Protein AF-A0A8B6LNG4-F1 (afdb_monomer)

Structure (mmCIF, N/CA/C/O backbone):
data_AF-A0A8B6LNG4-F1
#
_entry.id   AF-A0A8B6LNG4-F1
#
loop_
_atom_site.group_PDB
_atom_site.id
_atom_site.type_symbol
_atom_site.label_atom_id
_atom_site.label_alt_id
_atom_site.label_comp_id
_atom_site.label_asym_id
_atom_site.label_entity_id
_atom_site.label_seq_id
_atom_site.pdbx_PDB_ins_code
_atom_site.Cartn_x
_atom_site.Cartn_y
_atom_site.Cartn_z
_atom_site.occupancy
_atom_site.B_iso_or_equiv
_atom_site.auth_seq_id
_atom_site.auth_comp_id
_atom_site.auth_asym_id
_atom_site.auth_atom_id
_atom_site.pdbx_PDB_model_num
ATOM 1 N N . MET A 1 1 ? 32.744 26.603 6.680 1.00 53.91 1 MET A N 1
ATOM 2 C CA . MET A 1 1 ? 31.750 25.504 6.694 1.00 53.91 1 MET A CA 1
ATOM 3 C C . MET A 1 1 ? 30.673 25.681 5.629 1.00 53.91 1 MET A C 1
ATOM 5 O O . MET A 1 1 ? 30.514 24.752 4.853 1.00 53.91 1 MET A O 1
ATOM 9 N N . LEU A 1 2 ? 30.004 26.839 5.511 1.00 63.53 2 LEU A N 1
ATOM 10 C CA . LEU A 1 2 ? 28.939 27.025 4.505 1.00 63.53 2 LEU A CA 1
ATOM 11 C C . LEU A 1 2 ? 29.388 26.871 3.040 1.00 63.53 2 LEU A C 1
ATOM 13 O O . LEU A 1 2 ? 28.671 26.244 2.278 1.00 63.53 2 LEU A O 1
ATOM 17 N N . GLY A 1 3 ? 30.574 27.357 2.649 1.00 79.69 3 GLY A N 1
ATOM 18 C CA . GLY A 1 3 ? 31.046 27.217 1.258 1.00 79.69 3 GLY A CA 1
ATOM 19 C C . GLY A 1 3 ? 31.195 25.759 0.800 1.00 79.69 3 GLY A C 1
ATOM 20 O O . GLY A 1 3 ? 30.741 25.401 -0.274 1.00 79.69 3 GLY A O 1
ATOM 21 N N . ARG A 1 4 ? 31.719 24.877 1.668 1.00 67.75 4 ARG A N 1
ATOM 22 C CA . ARG A 1 4 ? 31.795 23.432 1.380 1.00 67.75 4 ARG A CA 1
ATOM 23 C C . ARG A 1 4 ? 30.424 22.752 1.371 1.00 67.75 4 ARG A C 1
ATOM 25 O O . ARG A 1 4 ? 30.244 21.778 0.652 1.00 67.75 4 ARG A O 1
ATOM 32 N N . PHE A 1 5 ? 29.485 23.231 2.189 1.00 70.38 5 PHE A N 1
ATOM 33 C CA . PHE A 1 5 ? 28.112 22.731 2.178 1.00 70.38 5 PHE A CA 1
ATOM 34 C C . PHE A 1 5 ? 27.417 23.099 0.864 1.00 70.38 5 PHE A C 1
ATOM 36 O O . PHE A 1 5 ? 26.808 22.224 0.259 1.00 70.38 5 PHE A O 1
ATOM 43 N N . ASP A 1 6 ? 27.574 24.337 0.384 1.00 75.06 6 ASP A N 1
ATOM 44 C CA . ASP A 1 6 ? 27.044 24.755 -0.918 1.00 75.06 6 ASP A CA 1
ATOM 45 C C . ASP A 1 6 ? 27.674 23.937 -2.056 1.00 75.06 6 ASP A C 1
ATOM 47 O O . ASP A 1 6 ? 26.950 23.292 -2.807 1.00 75.06 6 ASP A O 1
ATOM 51 N N . ASP A 1 7 ? 29.004 23.824 -2.117 1.00 77.00 7 ASP A N 1
ATOM 52 C CA . ASP A 1 7 ? 29.684 23.068 -3.182 1.00 77.00 7 ASP A CA 1
ATOM 53 C C . ASP A 1 7 ? 29.241 21.593 -3.262 1.00 77.00 7 ASP A C 1
ATOM 55 O O . ASP A 1 7 ? 29.085 21.042 -4.354 1.00 77.00 7 ASP A O 1
ATOM 59 N N . MET A 1 8 ? 29.005 20.942 -2.116 1.00 71.81 8 MET A N 1
ATOM 60 C CA . MET A 1 8 ? 28.582 19.536 -2.077 1.00 71.81 8 MET A CA 1
ATOM 61 C C . MET A 1 8 ? 27.079 19.353 -2.291 1.00 71.81 8 MET A C 1
ATOM 63 O O . MET A 1 8 ? 26.658 18.423 -2.978 1.00 71.81 8 MET A O 1
ATOM 67 N N . GLN A 1 9 ? 26.255 20.195 -1.667 1.00 67.88 9 GLN A N 1
ATOM 68 C CA . GLN A 1 9 ? 24.808 19.989 -1.628 1.00 67.88 9 GLN A CA 1
ATOM 69 C C . GLN A 1 9 ? 24.098 20.662 -2.795 1.00 67.88 9 GLN A C 1
ATOM 71 O O . GLN A 1 9 ? 23.055 20.174 -3.218 1.00 67.88 9 GLN A O 1
ATOM 76 N N . ARG A 1 10 ? 24.651 21.724 -3.390 1.00 69.44 10 ARG A N 1
ATOM 77 C CA . ARG A 1 10 ? 23.982 22.469 -4.464 1.00 69.44 10 ARG A CA 1
ATOM 78 C C . ARG A 1 10 ? 23.681 21.600 -5.683 1.00 69.44 10 ARG A C 1
ATOM 80 O O . ARG A 1 10 ? 22.609 21.745 -6.257 1.00 69.44 10 ARG A O 1
ATOM 87 N N . HIS A 1 11 ? 24.546 20.658 -6.057 1.00 61.94 11 HIS A N 1
ATOM 88 C CA . HIS A 1 11 ? 24.266 19.727 -7.162 1.00 61.94 11 HIS A CA 1
ATOM 89 C C . HIS A 1 11 ? 23.205 18.673 -6.816 1.00 61.94 11 HIS A C 1
ATOM 91 O O . HIS A 1 11 ? 22.379 18.340 -7.664 1.00 61.94 11 HIS A O 1
ATOM 97 N N . ALA A 1 12 ? 23.191 18.187 -5.573 1.00 59.19 12 ALA A N 1
ATOM 98 C CA . ALA A 1 12 ? 22.160 17.273 -5.085 1.00 59.19 12 ALA A CA 1
ATOM 99 C C . ALA A 1 12 ? 20.793 17.970 -4.946 1.00 59.19 12 ALA A C 1
ATOM 101 O O . ALA A 1 12 ? 19.762 17.370 -5.238 1.00 59.19 12 ALA A O 1
ATOM 102 N N . LEU A 1 13 ? 20.791 19.248 -4.551 1.00 58.47 13 LEU A N 1
ATOM 103 C CA . LEU A 1 13 ? 19.600 20.070 -4.329 1.00 58.47 13 LEU A CA 1
ATOM 104 C C . LEU A 1 13 ? 19.043 20.695 -5.625 1.00 58.47 13 LEU A C 1
ATOM 106 O O . LEU A 1 13 ? 17.839 20.910 -5.717 1.00 58.47 13 LEU A O 1
ATOM 110 N N . ASN A 1 14 ? 19.859 20.920 -6.665 1.00 59.09 14 ASN A N 1
ATOM 111 C CA . ASN A 1 14 ? 19.411 21.374 -7.999 1.00 59.09 14 ASN A CA 1
ATOM 112 C C . ASN A 1 14 ? 18.935 20.205 -8.885 1.00 59.09 14 ASN A C 1
ATOM 114 O O . ASN A 1 14 ? 19.375 20.013 -10.019 1.00 59.09 14 ASN A O 1
ATOM 118 N N . SER A 1 15 ? 18.048 19.378 -8.339 1.00 56.22 15 SER A N 1
ATOM 119 C CA . SER A 1 15 ? 17.856 17.983 -8.736 1.00 56.22 15 SER A CA 1
ATOM 120 C C . SER A 1 15 ? 17.039 17.717 -10.020 1.00 56.22 15 SER A C 1
ATOM 122 O O . SER A 1 15 ? 16.198 16.818 -10.083 1.00 56.22 15 SER A O 1
ATOM 124 N N . PHE A 1 16 ? 17.388 18.363 -11.135 1.00 51.62 16 PHE A N 1
ATOM 125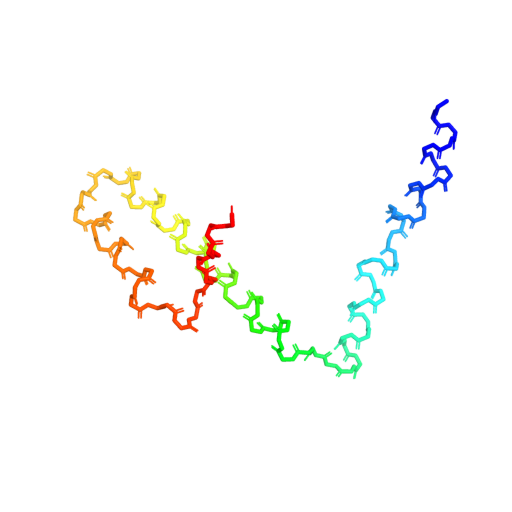 C CA . PHE A 1 16 ? 17.039 17.807 -12.455 1.00 51.62 16 PHE A CA 1
ATOM 126 C C . PHE A 1 16 ? 17.529 16.346 -12.597 1.00 51.62 16 PHE A C 1
ATOM 128 O O . PHE A 1 16 ? 16.934 15.549 -13.317 1.00 51.62 16 PHE A O 1
ATOM 135 N N . VAL A 1 17 ? 18.558 15.963 -11.832 1.00 52.88 17 VAL A N 1
ATOM 136 C CA . VAL A 1 17 ? 19.116 14.605 -11.752 1.00 52.88 17 VAL A CA 1
ATOM 137 C C . VAL A 1 17 ? 18.355 13.676 -10.787 1.00 52.88 17 VAL A C 1
ATOM 139 O O . VAL A 1 17 ? 18.193 12.503 -11.105 1.00 52.88 17 VAL A O 1
ATOM 142 N N . HIS A 1 18 ? 17.858 14.160 -9.640 1.00 52.12 18 HIS A N 1
ATOM 143 C CA . HIS A 1 18 ? 17.239 13.293 -8.617 1.00 52.12 18 HIS A CA 1
ATOM 144 C C . HIS A 1 18 ? 15.719 13.141 -8.809 1.00 52.12 18 HIS A C 1
ATOM 146 O O . HIS A 1 18 ? 15.188 12.050 -8.614 1.00 52.12 18 HIS A O 1
ATOM 152 N N . GLY A 1 19 ? 15.028 14.190 -9.275 1.00 56.59 19 GLY A N 1
ATOM 153 C CA . GLY A 1 19 ? 13.609 14.121 -9.651 1.00 56.59 19 GLY A CA 1
ATOM 154 C C . GLY A 1 19 ? 13.371 13.936 -11.154 1.00 56.59 19 GLY A C 1
ATOM 155 O O . GLY A 1 19 ? 12.492 13.175 -11.554 1.00 56.59 19 GLY A O 1
ATOM 156 N N . GLY A 1 20 ? 14.169 14.602 -11.998 1.00 65.38 20 GLY A N 1
ATOM 157 C CA . GLY A 1 20 ? 13.913 14.702 -13.441 1.00 65.38 20 GLY A CA 1
ATOM 158 C C . GLY A 1 20 ? 14.388 13.503 -14.265 1.00 65.38 20 GLY A C 1
ATOM 159 O O . GLY A 1 20 ? 13.597 12.921 -15.001 1.00 65.38 20 GLY A O 1
ATOM 160 N N . ILE A 1 21 ? 15.652 13.085 -14.138 1.00 71.62 21 ILE A N 1
ATOM 161 C CA . ILE A 1 21 ? 16.223 11.993 -14.956 1.00 71.62 21 ILE A CA 1
ATOM 162 C C . ILE A 1 21 ? 15.484 10.675 -14.747 1.00 71.62 21 ILE A C 1
ATOM 164 O O . ILE A 1 21 ? 15.185 9.979 -15.715 1.00 71.62 21 ILE A O 1
ATOM 168 N N . HIS A 1 22 ? 15.171 10.325 -13.500 1.00 73.19 22 HIS A N 1
ATOM 169 C CA . HIS A 1 22 ? 14.426 9.104 -13.225 1.00 73.19 22 HIS A CA 1
ATOM 170 C C . HIS A 1 22 ? 12.989 9.181 -13.748 1.00 73.19 22 HIS A C 1
ATOM 172 O O . HIS A 1 22 ? 12.501 8.184 -14.266 1.00 73.19 22 HIS A O 1
ATOM 178 N N . ALA A 1 23 ? 12.320 10.335 -13.656 1.00 73.19 23 ALA A N 1
ATOM 179 C CA . ALA A 1 23 ? 10.984 10.514 -14.225 1.00 73.19 23 ALA A CA 1
ATOM 180 C C . ALA A 1 23 ? 10.996 10.420 -15.762 1.00 73.19 23 ALA A C 1
ATOM 182 O O . ALA A 1 23 ? 10.183 9.697 -16.331 1.00 73.19 23 ALA A O 1
ATOM 183 N N . LEU A 1 24 ? 11.955 11.075 -16.423 1.00 78.06 24 LEU A N 1
ATOM 184 C CA . LEU A 1 24 ? 12.121 11.040 -17.880 1.00 78.06 24 LEU A CA 1
ATOM 185 C C . LEU A 1 24 ? 12.478 9.636 -18.384 1.00 78.06 24 LEU A C 1
ATOM 187 O O . LEU A 1 24 ? 11.840 9.146 -19.312 1.00 78.06 24 LEU A O 1
ATOM 191 N N . ARG A 1 25 ? 13.433 8.948 -17.741 1.00 77.75 25 ARG A N 1
ATOM 192 C CA . ARG A 1 25 ? 13.759 7.551 -18.078 1.00 77.75 25 ARG A CA 1
ATOM 193 C C . ARG A 1 25 ? 12.577 6.623 -17.858 1.00 77.75 25 ARG A C 1
ATOM 195 O O . ARG A 1 25 ? 12.311 5.799 -18.712 1.00 77.75 25 ARG A O 1
ATOM 202 N N . ARG A 1 26 ? 11.822 6.772 -16.767 1.00 84.44 26 ARG A N 1
ATOM 203 C CA . ARG A 1 26 ? 10.622 5.947 -16.530 1.00 84.44 26 ARG A CA 1
ATOM 204 C C . ARG A 1 26 ? 9.512 6.216 -17.543 1.00 84.44 26 ARG A C 1
ATOM 206 O O . ARG A 1 26 ? 8.755 5.306 -17.854 1.00 84.44 26 ARG A O 1
ATOM 213 N N . HIS A 1 27 ? 9.411 7.441 -18.059 1.00 81.69 27 HIS A N 1
ATOM 214 C CA . HIS A 1 27 ? 8.474 7.762 -19.133 1.00 81.69 27 HIS A CA 1
ATOM 215 C C . HIS A 1 27 ? 8.839 7.051 -20.444 1.00 81.69 27 HIS A C 1
ATOM 217 O O . HIS A 1 27 ? 7.948 6.602 -21.157 1.00 81.69 27 HIS A O 1
ATOM 223 N N . GLN A 1 28 ? 10.135 6.926 -20.739 1.00 86.75 28 GLN A N 1
ATOM 224 C CA . GLN A 1 28 ? 10.629 6.267 -21.948 1.00 86.75 28 GLN A CA 1
ATOM 225 C C . GLN A 1 28 ? 10.689 4.734 -21.819 1.00 86.75 28 GLN A C 1
ATOM 227 O O . GLN A 1 28 ? 10.223 4.024 -22.705 1.00 86.75 28 GLN A O 1
ATOM 232 N N . ASP A 1 29 ? 11.249 4.234 -20.717 1.00 89.56 29 ASP A N 1
ATOM 233 C CA . ASP A 1 29 ? 11.620 2.827 -20.517 1.00 89.56 29 ASP A CA 1
ATOM 234 C C . ASP A 1 29 ? 10.592 2.055 -19.667 1.00 89.56 29 ASP A C 1
ATOM 236 O O . ASP A 1 29 ? 10.690 0.839 -19.500 1.00 89.56 29 ASP A O 1
ATOM 240 N N . GLY A 1 30 ? 9.601 2.755 -19.108 1.00 87.44 30 GLY A N 1
ATOM 241 C CA . GLY A 1 30 ? 8.655 2.206 -18.143 1.00 87.44 30 GLY A CA 1
ATOM 242 C C . GLY A 1 30 ? 9.214 2.130 -16.718 1.00 87.44 30 GLY A C 1
ATOM 243 O O . GLY A 1 30 ? 10.339 2.533 -16.411 1.00 87.44 30 GLY A O 1
ATOM 244 N N . PHE A 1 31 ? 8.390 1.623 -15.801 1.00 87.38 31 PHE A N 1
ATOM 245 C CA . PHE A 1 31 ? 8.771 1.444 -14.402 1.00 87.38 31 PHE A CA 1
ATOM 246 C C . PHE A 1 31 ? 9.212 -0.004 -14.155 1.00 87.38 31 PHE A C 1
ATOM 248 O O . PHE A 1 31 ? 8.508 -0.924 -14.576 1.00 87.38 31 PHE A O 1
ATOM 255 N N . PRO A 1 32 ? 10.318 -0.238 -13.421 1.00 90.50 32 PRO A N 1
ATOM 256 C CA . PRO A 1 32 ? 10.640 -1.572 -12.928 1.00 90.50 32 PRO A CA 1
ATOM 257 C C . PRO A 1 32 ? 9.472 -2.136 -12.113 1.00 90.50 32 PRO A C 1
ATOM 259 O O . PRO A 1 32 ? 8.931 -1.435 -11.257 1.00 90.50 32 PRO A O 1
ATOM 262 N N . VAL A 1 33 ? 9.104 -3.397 -12.345 1.00 91.81 33 VAL A N 1
ATOM 263 C CA . VAL A 1 33 ? 7.949 -4.040 -11.687 1.00 91.81 33 VAL A CA 1
ATOM 264 C C . VAL A 1 33 ? 8.054 -3.952 -10.165 1.00 91.81 33 VAL A C 1
ATOM 266 O O . VAL A 1 33 ? 7.088 -3.594 -9.500 1.00 91.81 33 VAL A O 1
ATOM 269 N N . GLN A 1 34 ? 9.251 -4.178 -9.624 1.00 90.25 34 GLN A N 1
ATOM 270 C CA . GLN A 1 34 ? 9.525 -4.108 -8.189 1.00 90.25 34 GLN A CA 1
ATOM 271 C C . GLN A 1 34 ? 9.248 -2.710 -7.626 1.00 90.25 34 GLN A C 1
ATOM 273 O O . GLN A 1 34 ? 8.710 -2.584 -6.533 1.00 90.25 34 GLN A O 1
ATOM 278 N N . LEU A 1 35 ? 9.567 -1.655 -8.384 1.00 88.50 35 LEU A N 1
ATOM 279 C CA . LEU A 1 35 ? 9.311 -0.280 -7.963 1.00 88.50 35 LEU A CA 1
ATOM 280 C C . LEU A 1 35 ? 7.809 0.024 -7.938 1.00 88.50 35 LEU A C 1
ATOM 282 O O . LEU A 1 35 ? 7.336 0.683 -7.017 1.00 88.50 35 LEU A O 1
ATOM 286 N N . VAL A 1 36 ? 7.063 -0.444 -8.943 1.00 91.50 36 VAL A N 1
ATOM 287 C CA . VAL A 1 36 ? 5.601 -0.278 -8.986 1.00 91.50 36 VAL A CA 1
ATOM 288 C C . VAL A 1 36 ? 4.950 -1.024 -7.827 1.00 91.50 36 VAL A C 1
ATOM 290 O O . VAL A 1 36 ? 4.105 -0.460 -7.140 1.00 91.50 36 VAL A O 1
ATOM 293 N N . GLN A 1 37 ? 5.381 -2.259 -7.577 1.00 92.69 37 GLN A N 1
ATOM 294 C CA . GLN A 1 37 ? 4.894 -3.067 -6.467 1.00 92.69 37 GLN A CA 1
ATOM 295 C C . GLN A 1 37 ? 5.149 -2.377 -5.121 1.00 92.69 37 GLN A C 1
ATOM 297 O O . GLN A 1 37 ? 4.207 -2.155 -4.365 1.00 92.69 37 GLN A O 1
ATOM 302 N N . GLN A 1 38 ? 6.383 -1.932 -4.870 1.00 90.44 38 GLN A N 1
ATOM 303 C CA . GLN A 1 38 ? 6.726 -1.187 -3.656 1.00 90.44 38 GLN A CA 1
ATOM 304 C C . GLN A 1 38 ? 5.893 0.088 -3.501 1.00 90.44 38 GLN A C 1
ATOM 306 O O . GLN A 1 38 ? 5.456 0.411 -2.398 1.00 90.44 38 GLN A O 1
ATOM 311 N N . LEU A 1 39 ? 5.659 0.819 -4.596 1.00 91.00 39 LEU A N 1
ATOM 312 C CA . LEU A 1 39 ? 4.854 2.038 -4.574 1.00 91.00 39 LEU A CA 1
ATOM 313 C C . LEU A 1 39 ? 3.402 1.746 -4.167 1.00 91.00 39 LEU A C 1
ATOM 315 O O . LEU A 1 39 ? 2.844 2.477 -3.348 1.00 91.00 39 LEU A O 1
ATOM 319 N N . ILE A 1 40 ? 2.809 0.682 -4.713 1.00 94.00 40 ILE A N 1
ATOM 320 C CA . ILE A 1 40 ? 1.445 0.249 -4.381 1.00 94.00 40 ILE A CA 1
ATOM 321 C C . ILE A 1 40 ? 1.370 -0.193 -2.915 1.00 94.00 40 ILE A C 1
ATOM 323 O O . ILE A 1 40 ? 0.516 0.300 -2.180 1.00 94.00 40 ILE A O 1
ATOM 327 N N . GLU A 1 41 ? 2.290 -1.048 -2.468 1.00 93.44 41 GLU A N 1
ATOM 328 C CA . GLU A 1 41 ? 2.353 -1.526 -1.081 1.00 93.44 41 GLU A CA 1
ATOM 329 C C . GLU A 1 41 ? 2.492 -0.366 -0.083 1.00 93.44 41 GLU A C 1
ATOM 331 O O . GLU A 1 41 ? 1.769 -0.306 0.915 1.00 93.44 41 GLU A O 1
ATOM 336 N N . CYS A 1 42 ? 3.368 0.602 -0.376 1.00 91.81 42 CYS A N 1
ATOM 337 C CA . CYS A 1 42 ? 3.538 1.800 0.449 1.00 91.81 42 CYS A CA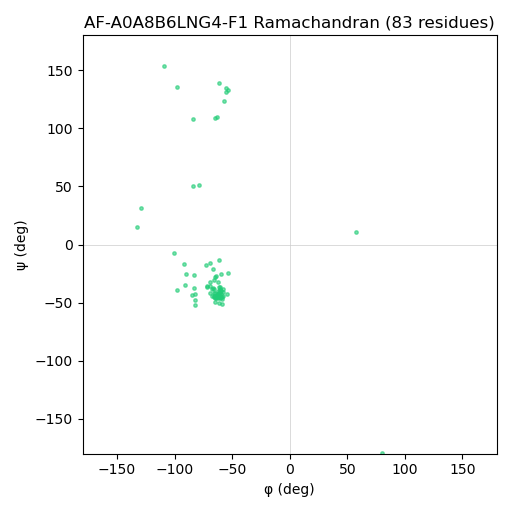 1
ATOM 338 C C . CYS A 1 42 ? 2.275 2.671 0.459 1.00 91.81 42 CYS A C 1
ATOM 340 O O . CYS A 1 42 ? 1.877 3.171 1.513 1.00 91.81 42 CYS A O 1
ATOM 342 N N . SER A 1 43 ? 1.620 2.844 -0.694 1.00 94.44 43 SER A N 1
ATOM 343 C CA . SER A 1 43 ? 0.358 3.583 -0.793 1.00 94.44 43 SER A CA 1
ATOM 344 C C . SER A 1 43 ? -0.737 2.937 0.063 1.00 94.44 43 SER A C 1
ATOM 346 O O . SER A 1 43 ? -1.412 3.628 0.829 1.00 94.44 43 SER A O 1
ATOM 348 N N . ASN A 1 44 ? -0.879 1.613 -0.003 1.00 94.56 44 ASN A N 1
ATOM 349 C CA . ASN A 1 44 ? -1.822 0.857 0.821 1.00 94.56 44 ASN A CA 1
ATOM 350 C C . ASN A 1 44 ? -1.496 0.987 2.318 1.00 94.56 44 ASN A C 1
ATOM 352 O O . ASN A 1 44 ? -2.404 1.172 3.135 1.00 94.56 44 ASN A O 1
ATOM 356 N N . GLY A 1 45 ? -0.209 0.968 2.683 1.00 91.56 45 GLY A N 1
ATOM 357 C CA . GLY A 1 45 ? 0.247 1.219 4.051 1.00 91.56 45 GLY A CA 1
ATOM 358 C C . GLY A 1 45 ? -0.169 2.602 4.564 1.00 91.56 45 GLY A C 1
AT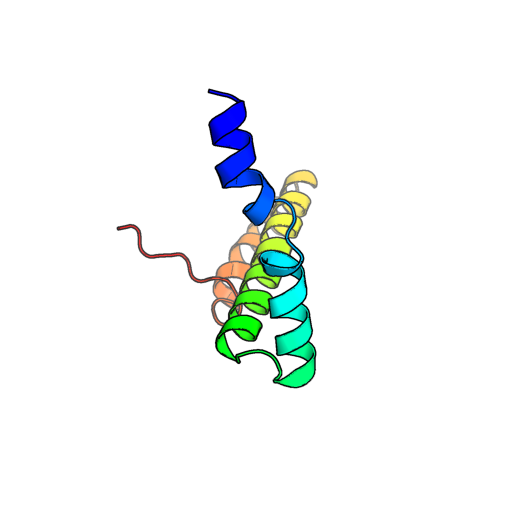OM 359 O O . GLY A 1 45 ? -0.746 2.712 5.648 1.00 91.56 45 GLY A O 1
ATOM 360 N N . LEU A 1 46 ? 0.037 3.656 3.767 1.00 93.69 46 LEU A N 1
ATOM 361 C CA . LEU A 1 46 ? -0.356 5.027 4.122 1.00 93.69 46 LEU A CA 1
ATOM 362 C C . LEU A 1 46 ? -1.870 5.179 4.303 1.00 93.69 46 LEU A C 1
ATOM 364 O O . LEU A 1 46 ? -2.313 5.813 5.267 1.00 93.69 46 LEU A O 1
ATOM 368 N N . VAL A 1 47 ? -2.667 4.586 3.411 1.00 94.81 47 VAL A N 1
ATOM 369 C CA . VAL A 1 47 ? -4.131 4.569 3.544 1.00 94.81 47 VAL A CA 1
ATOM 370 C C . VAL A 1 47 ? -4.534 3.832 4.818 1.00 94.81 47 VAL A C 1
ATOM 372 O O . VAL A 1 47 ? -5.312 4.366 5.603 1.00 94.81 47 VAL A O 1
ATOM 375 N N . THR A 1 48 ? -3.944 2.668 5.088 1.00 93.94 48 THR A N 1
ATOM 376 C CA . THR A 1 48 ? -4.239 1.871 6.288 1.00 93.94 48 THR A CA 1
ATOM 377 C C . THR A 1 48 ? -3.955 2.649 7.574 1.00 93.94 48 THR A C 1
ATOM 379 O O . THR A 1 48 ? -4.804 2.686 8.467 1.00 93.94 48 THR A O 1
ATOM 382 N N . ILE A 1 49 ? -2.807 3.333 7.659 1.00 93.69 49 ILE A N 1
ATOM 383 C CA . ILE A 1 49 ? -2.451 4.184 8.807 1.00 93.69 49 ILE A CA 1
ATOM 384 C C . ILE A 1 49 ? -3.444 5.344 8.948 1.00 93.69 49 ILE A C 1
ATOM 386 O O . ILE A 1 49 ? -3.940 5.608 10.045 1.00 93.69 49 ILE A O 1
ATOM 390 N N . SER A 1 50 ? -3.774 6.008 7.839 1.00 95.75 50 SER A N 1
ATOM 391 C CA . SER A 1 50 ? -4.703 7.145 7.826 1.00 95.75 50 SER A CA 1
ATOM 392 C C . SER A 1 50 ? -6.104 6.734 8.282 1.00 95.75 50 SER A C 1
ATOM 394 O O . SER A 1 50 ? -6.734 7.418 9.089 1.00 95.75 50 SER A O 1
ATOM 396 N N . THR A 1 51 ? -6.592 5.584 7.819 1.00 95.69 51 THR A N 1
ATOM 397 C CA . THR A 1 51 ? -7.903 5.059 8.211 1.00 95.69 51 THR A CA 1
ATOM 398 C C . THR A 1 51 ? -7.905 4.555 9.652 1.00 95.69 51 THR A C 1
ATOM 400 O O . THR A 1 51 ? -8.890 4.762 10.357 1.00 95.69 51 THR A O 1
ATOM 403 N N . MET A 1 52 ? -6.812 3.954 10.135 1.00 95.81 52 MET A N 1
ATOM 404 C CA . MET A 1 52 ? -6.682 3.603 11.552 1.00 95.81 52 MET A CA 1
ATOM 405 C C . MET A 1 52 ? -6.721 4.856 12.435 1.00 95.81 52 MET A C 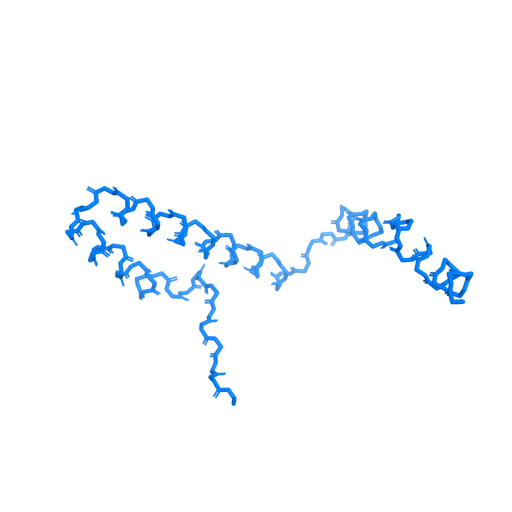1
ATOM 407 O O . MET A 1 52 ? -7.438 4.879 13.435 1.00 95.81 52 MET A O 1
ATOM 411 N N . MET A 1 53 ? -6.023 5.925 12.039 1.00 97.06 53 MET A N 1
ATOM 412 C CA . MET A 1 53 ? -6.083 7.215 12.729 1.00 97.06 53 MET A CA 1
ATOM 413 C C . MET A 1 53 ? -7.512 7.770 12.750 1.00 97.06 53 MET A C 1
ATOM 415 O O . MET A 1 53 ? -7.994 8.174 13.807 1.00 97.06 53 MET A O 1
ATOM 419 N N . LEU A 1 54 ? -8.219 7.727 11.618 1.00 97.38 54 LEU A N 1
ATOM 420 C CA . LEU A 1 54 ? -9.617 8.147 11.547 1.00 97.38 54 LEU A CA 1
ATOM 421 C C . LEU A 1 54 ?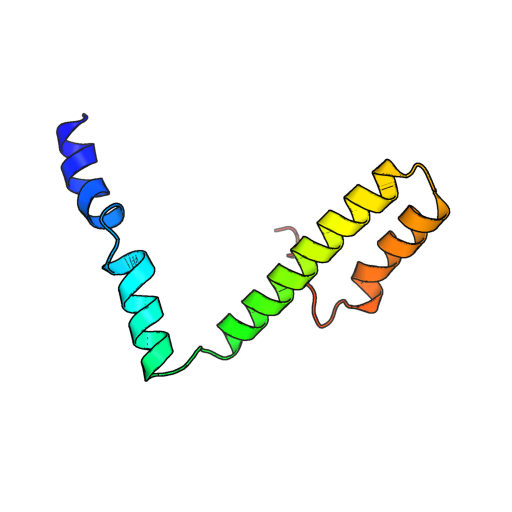 -10.510 7.311 12.475 1.00 97.38 54 LEU A C 1
ATOM 423 O O . LEU A 1 54 ? -11.302 7.878 13.224 1.00 97.38 54 LEU A O 1
ATOM 427 N N . ALA A 1 55 ? -10.351 5.985 12.481 1.00 97.12 55 ALA A N 1
ATOM 428 C CA . ALA A 1 55 ? -11.098 5.091 13.363 1.00 97.12 55 ALA A CA 1
ATOM 429 C C . ALA A 1 55 ? -10.858 5.424 14.845 1.00 97.12 55 ALA A C 1
ATOM 431 O O . ALA A 1 55 ? -11.816 5.502 15.612 1.00 97.12 55 ALA A O 1
ATOM 432 N N . ILE A 1 56 ? -9.613 5.705 15.241 1.00 96.56 56 ILE A N 1
ATOM 433 C CA . ILE A 1 56 ? -9.281 6.141 16.607 1.00 96.56 56 ILE A CA 1
ATOM 434 C C . ILE A 1 56 ? -9.993 7.457 16.953 1.00 96.56 56 ILE A C 1
ATOM 436 O O . ILE A 1 56 ? -10.573 7.566 18.033 1.00 96.56 56 ILE A O 1
ATOM 440 N N . LEU A 1 57 ? -10.002 8.434 16.040 1.00 98.12 57 LEU A N 1
ATOM 441 C CA . LEU A 1 57 ? -10.638 9.738 16.267 1.00 98.12 57 LEU A CA 1
ATOM 442 C C . LEU A 1 57 ? -12.158 9.646 16.463 1.00 98.12 57 LEU A C 1
ATOM 444 O O . LEU A 1 57 ? -12.726 10.472 17.173 1.00 98.12 57 LEU A O 1
ATOM 448 N N . THR A 1 58 ? -12.820 8.626 15.907 1.00 97.31 58 THR A N 1
ATOM 449 C CA . THR A 1 58 ? -14.255 8.394 16.165 1.00 97.31 58 THR A CA 1
ATOM 450 C C . THR A 1 58 ? -14.559 7.934 17.593 1.00 97.31 58 THR A C 1
ATOM 452 O O . THR A 1 58 ? -15.714 7.963 18.007 1.00 97.31 58 THR A O 1
ATOM 455 N N . SER A 1 59 ? -13.548 7.486 18.350 1.00 95.81 59 SER A N 1
ATOM 456 C CA . SER A 1 59 ? -13.707 6.790 19.638 1.00 95.81 59 SER A CA 1
ATOM 457 C C . SER A 1 59 ? -14.560 5.506 19.581 1.00 95.81 59 SER A C 1
ATOM 459 O O . SER A 1 59 ? -14.872 4.930 20.626 1.00 95.81 59 SER A O 1
ATOM 461 N N . ASP A 1 60 ? -14.898 5.004 18.387 1.00 97.25 60 ASP A N 1
ATOM 462 C CA . ASP A 1 60 ? -15.591 3.730 18.205 1.00 97.25 60 ASP A CA 1
ATOM 463 C C . ASP A 1 60 ? -14.588 2.566 18.219 1.00 97.25 60 ASP A C 1
ATOM 465 O O . ASP A 1 60 ? -13.826 2.321 17.275 1.00 97.25 60 ASP A O 1
ATOM 469 N N . ARG A 1 61 ? -14.613 1.800 19.314 1.00 94.75 61 ARG A N 1
ATOM 470 C CA . ARG A 1 61 ? -13.746 0.629 19.495 1.00 94.75 61 ARG A CA 1
ATOM 471 C C . ARG A 1 61 ? -13.997 -0.455 18.450 1.00 94.75 61 ARG A C 1
ATOM 473 O O . ARG A 1 61 ? -13.048 -1.139 18.077 1.00 94.75 61 ARG A O 1
ATOM 480 N N . LEU A 1 62 ? -15.226 -0.610 17.957 1.00 96.19 62 LEU A N 1
ATOM 481 C CA . LEU A 1 62 ? -15.537 -1.604 16.933 1.00 96.19 62 LEU A CA 1
ATOM 482 C C . LEU A 1 62 ? -14.827 -1.268 15.617 1.00 96.19 62 LEU A C 1
ATOM 484 O O . LEU A 1 62 ? -14.276 -2.168 14.980 1.00 96.19 62 LEU A O 1
ATOM 488 N N . LEU A 1 63 ? -14.796 0.012 15.230 1.00 95.88 63 LEU A N 1
ATOM 489 C CA . LEU A 1 63 ? -1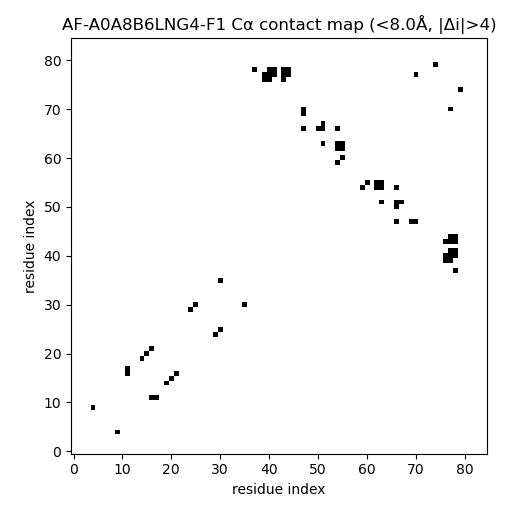4.079 0.465 14.035 1.00 95.88 63 LEU A CA 1
ATOM 490 C C . LEU A 1 63 ? -12.571 0.249 14.172 1.00 95.88 63 LEU A C 1
ATOM 492 O O . LEU A 1 63 ? -11.962 -0.327 13.271 1.00 95.88 63 LEU A O 1
ATOM 496 N N . ALA A 1 64 ? -11.979 0.615 15.311 1.00 94.94 64 ALA A N 1
ATOM 497 C CA . ALA A 1 64 ? -10.555 0.386 15.560 1.00 94.94 64 ALA A CA 1
ATOM 498 C C . ALA A 1 64 ? -10.194 -1.115 15.541 1.00 94.94 64 ALA A C 1
ATOM 500 O O . ALA A 1 64 ? -9.193 -1.514 14.945 1.00 94.94 64 ALA A O 1
ATOM 501 N N . THR A 1 65 ? -11.030 -1.979 16.130 1.00 94.31 65 THR A N 1
ATOM 502 C CA . THR A 1 65 ? -10.829 -3.436 16.082 1.00 94.31 65 THR A CA 1
ATOM 503 C C . THR A 1 65 ? -10.960 -3.993 14.664 1.00 94.31 65 THR A C 1
ATOM 505 O O . THR A 1 65 ? -10.190 -4.876 14.293 1.00 94.31 65 THR A O 1
ATOM 508 N N . ARG A 1 66 ? -11.896 -3.487 13.852 1.00 94.56 66 ARG A N 1
ATOM 509 C CA . ARG A 1 66 ? -12.014 -3.882 12.437 1.00 94.56 66 ARG A CA 1
ATOM 510 C C . ARG A 1 66 ? -10.794 -3.443 11.631 1.00 94.56 66 ARG A C 1
ATOM 512 O O . ARG A 1 66 ? -10.247 -4.260 10.896 1.00 94.56 66 ARG A O 1
ATOM 519 N N . MET A 1 67 ? -10.328 -2.210 11.823 1.00 94.62 67 MET A N 1
ATOM 520 C CA . MET A 1 67 ? -9.125 -1.700 11.160 1.00 94.62 67 MET A CA 1
ATOM 521 C C . MET A 1 67 ? -7.873 -2.495 11.527 1.00 94.62 67 MET A C 1
ATOM 523 O O . MET A 1 67 ? -7.065 -2.798 10.654 1.00 94.62 67 MET A O 1
ATOM 527 N N . ASN A 1 68 ? -7.762 -2.951 12.776 1.00 90.00 68 ASN A N 1
ATOM 528 C CA . ASN A 1 68 ? -6.694 -3.859 13.190 1.00 90.00 68 ASN A CA 1
ATOM 529 C C . ASN A 1 68 ? -6.691 -5.205 12.453 1.00 90.00 68 ASN A C 1
ATOM 531 O O . ASN A 1 68 ? -5.710 -5.917 12.555 1.00 90.00 68 ASN A O 1
ATOM 535 N N . ARG A 1 69 ? -7.732 -5.605 11.717 1.00 92.06 69 ARG A N 1
ATOM 536 C CA . ARG A 1 69 ? -7.690 -6.851 10.9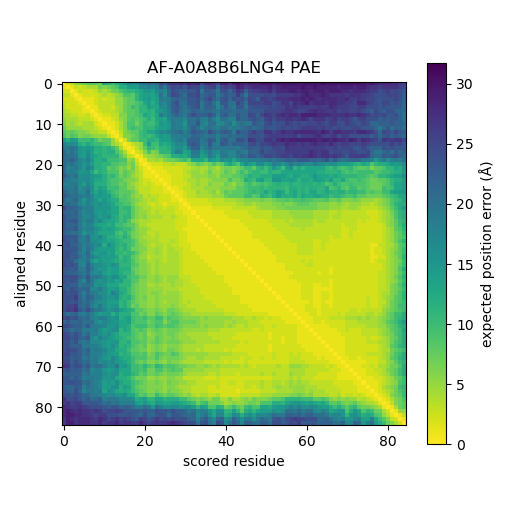25 1.00 92.06 69 ARG A CA 1
ATOM 537 C C . ARG A 1 69 ? -7.215 -6.622 9.493 1.00 92.06 69 ARG A C 1
ATOM 539 O O . ARG A 1 69 ? -6.793 -7.575 8.850 1.00 92.06 69 ARG A O 1
ATOM 546 N N . VAL A 1 70 ? -7.232 -5.374 9.018 1.00 91.56 70 VAL A N 1
ATOM 547 C CA . VAL A 1 70 ? -6.869 -5.010 7.638 1.00 91.56 70 VAL A CA 1
ATOM 548 C C . VAL A 1 70 ? -5.430 -5.410 7.316 1.00 91.56 70 VAL A C 1
ATOM 550 O O . VAL A 1 70 ? -5.194 -5.954 6.247 1.00 91.56 70 VAL A O 1
ATOM 553 N N . HIS A 1 71 ? -4.487 -5.239 8.249 1.00 84.44 71 HIS A N 1
ATOM 554 C CA . HIS A 1 71 ? -3.088 -5.598 7.996 1.00 84.44 71 HIS A CA 1
ATOM 555 C C . HIS A 1 71 ? -2.859 -7.101 7.781 1.00 84.44 71 HIS A C 1
ATOM 557 O O . HIS A 1 71 ? -1.934 -7.466 7.069 1.00 84.44 71 HIS A O 1
ATOM 563 N N . VAL A 1 72 ? -3.702 -7.960 8.366 1.00 86.69 72 VAL A N 1
ATOM 564 C CA . VAL A 1 72 ? -3.649 -9.418 8.160 1.00 86.69 72 VAL A CA 1
ATOM 565 C C . VAL A 1 72 ? -4.413 -9.809 6.900 1.00 86.69 72 VAL A C 1
ATOM 567 O O . VAL A 1 72 ? -3.956 -10.630 6.118 1.00 86.69 72 VAL A O 1
ATOM 570 N N . SER A 1 73 ? -5.594 -9.223 6.686 1.00 91.19 73 SER A N 1
ATOM 571 C CA . SER A 1 73 ? -6.447 -9.546 5.537 1.00 91.19 73 SER A CA 1
ATOM 572 C C . SER A 1 73 ? -5.860 -9.144 4.182 1.00 91.19 73 SER A C 1
ATOM 574 O O . SER A 1 73 ? -6.303 -9.683 3.174 1.00 91.19 73 SER A O 1
ATOM 576 N N . PHE A 1 74 ? -4.915 -8.204 4.166 1.00 92.25 74 PHE A N 1
ATOM 577 C CA . PHE A 1 74 ? -4.303 -7.639 2.961 1.00 92.25 74 PHE A CA 1
ATOM 578 C C . PHE A 1 74 ? -2.767 -7.669 3.042 1.00 92.25 74 PHE A C 1
ATOM 580 O O . PHE A 1 74 ? -2.091 -6.773 2.538 1.00 92.25 74 PHE A O 1
ATOM 587 N N . GLU A 1 75 ? -2.205 -8.669 3.731 1.00 89.00 75 GLU A N 1
ATOM 588 C CA . GLU A 1 75 ? -0.752 -8.804 3.923 1.00 89.00 75 GLU A CA 1
ATOM 589 C C . GLU A 1 75 ? 0.030 -8.929 2.603 1.00 89.00 75 GLU A C 1
ATOM 591 O O . GLU A 1 75 ? 1.195 -8.551 2.534 1.00 89.00 75 GLU A O 1
ATOM 596 N N . ASP A 1 76 ? -0.622 -9.416 1.548 1.00 90.75 76 ASP A N 1
ATOM 597 C CA . ASP A 1 76 ? -0.074 -9.631 0.209 1.00 90.75 76 ASP A CA 1
ATOM 598 C C . ASP A 1 76 ? 0.154 -8.335 -0.583 1.00 90.75 76 ASP A C 1
ATOM 600 O O . ASP A 1 76 ? 0.883 -8.332 -1.575 1.00 90.75 76 ASP A O 1
ATOM 604 N N . CYS A 1 77 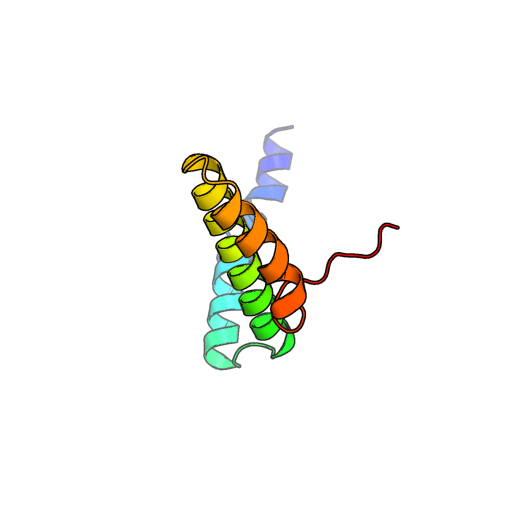? -0.476 -7.238 -0.162 1.00 91.50 77 CYS A N 1
ATOM 605 C CA . CYS A 1 77 ? -0.421 -5.948 -0.844 1.00 91.50 77 CYS A CA 1
ATOM 606 C C . CYS A 1 77 ? -0.137 -4.776 0.103 1.00 91.50 77 CYS A C 1
ATOM 608 O O . CYS A 1 77 ? -0.325 -3.614 -0.268 1.00 91.50 77 CYS A O 1
ATOM 610 N N . LEU A 1 78 ? 0.326 -5.064 1.317 1.00 89.56 78 LEU A N 1
ATOM 611 C CA . LEU A 1 78 ? 0.820 -4.081 2.272 1.00 89.56 78 LEU A CA 1
ATOM 612 C C . LEU A 1 78 ? 2.329 -4.212 2.417 1.00 89.56 78 LEU A C 1
ATOM 614 O O . LEU A 1 78 ? 2.898 -5.281 2.219 1.00 89.56 78 LEU A O 1
ATOM 618 N N . THR A 1 79 ? 2.985 -3.113 2.790 1.00 79.12 79 THR A N 1
ATOM 619 C CA . THR A 1 79 ? 4.419 -3.153 3.074 1.00 79.12 79 THR A CA 1
ATOM 620 C C . THR A 1 79 ? 4.691 -4.192 4.168 1.00 79.12 79 THR A C 1
ATOM 622 O O . THR A 1 79 ? 4.118 -4.072 5.258 1.00 79.12 79 THR A O 1
ATOM 625 N N . PRO A 1 80 ? 5.551 -5.194 3.916 1.00 72.38 80 PRO A N 1
ATOM 626 C CA . PRO A 1 80 ? 5.835 -6.224 4.899 1.00 72.38 80 PRO A CA 1
ATOM 627 C C . PRO A 1 80 ? 6.451 -5.597 6.147 1.00 72.38 80 PRO A C 1
ATOM 629 O O . PRO A 1 80 ? 7.307 -4.709 6.069 1.00 72.38 80 PRO A O 1
ATOM 632 N N . ILE A 1 81 ? 6.022 -6.073 7.316 1.00 67.00 81 ILE A N 1
ATOM 633 C CA . ILE A 1 81 ? 6.655 -5.710 8.582 1.00 67.00 81 ILE A CA 1
ATOM 634 C C . ILE A 1 81 ? 8.071 -6.284 8.521 1.00 67.00 81 ILE A C 1
ATOM 636 O O . ILE A 1 81 ? 8.251 -7.501 8.521 1.00 67.00 81 ILE A O 1
ATOM 640 N N . LEU A 1 82 ? 9.071 -5.408 8.397 1.00 59.38 82 LEU A N 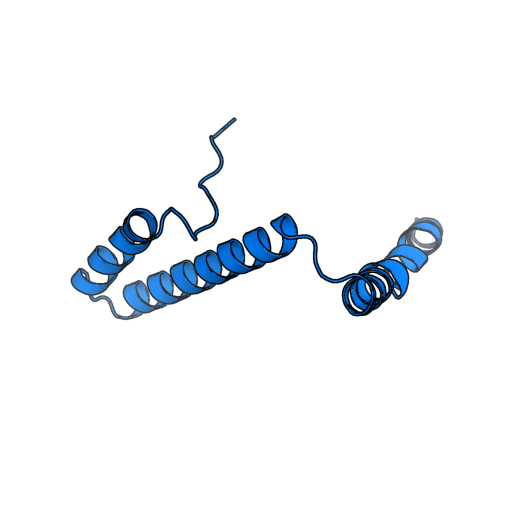1
ATOM 641 C CA . LEU A 1 82 ? 10.472 -5.820 8.378 1.00 59.38 82 LEU A CA 1
ATOM 642 C C . LEU A 1 82 ? 10.752 -6.675 9.625 1.00 59.38 82 LEU A C 1
ATOM 644 O O . LEU A 1 82 ? 10.369 -6.263 10.727 1.00 59.38 82 LEU A O 1
ATOM 648 N N . PRO A 1 83 ? 11.414 -7.840 9.489 1.00 50.66 83 PRO A N 1
ATOM 649 C CA . PRO A 1 83 ? 11.897 -8.574 10.647 1.00 50.66 83 PRO A CA 1
ATOM 650 C C . PRO A 1 83 ? 12.784 -7.640 11.469 1.00 50.66 83 PRO A C 1
ATOM 652 O O . PRO A 1 83 ? 13.649 -6.962 10.916 1.00 50.66 83 PRO A O 1
ATOM 655 N N . SER A 1 84 ? 12.550 -7.574 12.777 1.00 45.88 84 SER A N 1
ATOM 656 C CA . SER A 1 84 ? 13.412 -6.829 13.691 1.00 45.88 84 SER A CA 1
ATOM 657 C C . SER A 1 84 ? 14.801 -7.474 13.663 1.00 45.88 84 SER A C 1
ATOM 659 O O . SER A 1 84 ? 14.939 -8.616 14.100 1.00 45.88 84 SER A O 1
ATOM 661 N N . TYR A 1 85 ? 15.788 -6.788 13.088 1.00 42.94 85 TYR A N 1
ATOM 662 C CA . TYR A 1 85 ? 17.206 -7.154 13.188 1.00 42.94 85 TYR A CA 1
ATOM 663 C C . TYR A 1 85 ? 17.772 -6.749 14.547 1.00 42.94 85 TYR A C 1
ATOM 665 O O . TYR A 1 85 ? 17.405 -5.649 15.025 1.00 42.94 85 TYR A O 1
#

Solvent-accessible surface area (backbone atoms only — not comparable to full-atom values): 4938 Å² total; per-residue (Å²): 112,67,68,63,48,47,71,63,42,47,66,67,70,62,28,58,68,74,59,40,46,56,51,54,46,31,72,74,76,46,74,59,68,69,58,53,50,51,51,50,13,47,49,46,40,52,52,51,53,53,50,41,52,51,26,54,74,68,70,41,64,67,51,36,57,54,48,68,44,47,66,70,79,42,49,92,54,32,61,73,82,73,80,88,127

Sequence (85 aa):
MLGRFDDMQRHALNSFVHGGIHALRRHQDGFPVQLVQQLIECSNGLVTISTMMLAILTSDRLLATRMNRVHVSFEDCLTPILPSY

Secondary structure (DSSP, 8-state):
-HHHHHHHHHHHHS-IIIIIHHHHHHHHH---HHHHHHHHHHHHHHHHHHHHHHHHHTT-HHHHHHHHHHHHHTTTSS-------

Mean predicted aligned error: 10.41 Å

Foldseek 3Di:
DVVVVCVPCVPVVVPCPPPNPVVVCCVVVNDDPVVVLVVQQVVVQVVLVVQLVVQVVVVDPVSNVVSVCCCVVPVVRHDHDPPDD

Radius of gyration: 19.73 Å; Cα contacts (8 Å, |Δi|>4): 38; chains: 1; bounding box: 47×37×42 Å

pLDDT: mean 81.87, std 15.21, range [42.94, 98.12]